Protein AF-A0A1F5SUU1-F1 (afdb_monomer_lite)

Organism: NCBI:txid1797991

InterPro domains:
  IPR000305 GIY-YIG endonuclease [PF01541] (6-46)
  IPR000305 GIY-YIG endonuclease [PS50164] (5-60)
  IPR035901 GIY-YIG endonuclease superfamily [G3DSA:3.40.1440.10] (2-58)
  IPR035901 GIY-YIG endonuclease superfamily [SSF82771] (6-46)

Foldseek 3Di:
DDDDQFKWWWWKAAPVRPDIDIDMDSDPVVVVVCLQVVVVVPDPSVVGPHIDIDTDRDDD

Structure (mmCIF, N/CA/C/O backbone):
data_AF-A0A1F5SUU1-F1
#
_entry.id   AF-A0A1F5SUU1-F1
#
loop_
_atom_site.group_PDB
_atom_site.id
_atom_site.type_symbol
_atom_site.label_atom_id
_atom_site.label_alt_id
_atom_site.label_comp_id
_atom_site.label_asym_id
_atom_site.label_entity_id
_atom_site.label_seq_id
_atom_site.pdbx_PDB_ins_code
_atom_site.Cartn_x
_atom_site.Cartn_y
_atom_site.Cartn_z
_atom_site.occupancy
_atom_site.B_iso_or_equiv
_atom_site.auth_seq_id
_atom_site.auth_comp_id
_atom_site.auth_asym_id
_atom_site.auth_atom_id
_atom_site.pdbx_PDB_model_num
ATOM 1 N N . MET A 1 1 ? -19.028 4.395 27.877 1.00 60.16 1 MET A N 1
ATOM 2 C CA . MET A 1 1 ? -18.536 5.312 26.826 1.00 60.16 1 MET A CA 1
ATOM 3 C C . MET A 1 1 ? -18.324 4.490 25.567 1.00 60.16 1 MET A C 1
ATOM 5 O O . MET A 1 1 ? -17.618 3.492 25.644 1.00 60.16 1 MET A O 1
ATOM 9 N N . VAL A 1 2 ? -18.988 4.830 24.461 1.00 67.25 2 VAL A N 1
ATOM 10 C CA . VAL A 1 2 ? -18.812 4.146 23.169 1.00 67.25 2 VAL A CA 1
ATOM 11 C C . VAL A 1 2 ? -17.752 4.923 22.397 1.00 67.25 2 VAL A C 1
ATOM 13 O O . VAL A 1 2 ? -17.912 6.121 22.190 1.00 67.25 2 VAL A O 1
ATOM 16 N N . TYR A 1 3 ? -16.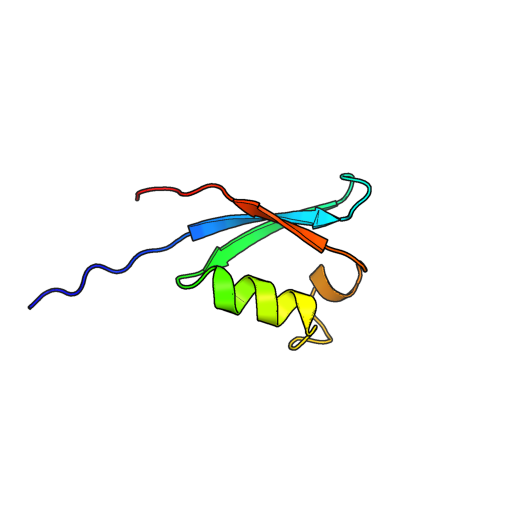648 4.272 22.037 1.00 77.50 3 TYR A N 1
ATOM 17 C CA . TYR A 1 3 ? -15.630 4.880 21.184 1.00 77.50 3 TYR A CA 1
ATOM 18 C C . TYR A 1 3 ? -16.051 4.703 19.727 1.00 77.50 3 TYR A C 1
ATOM 20 O O . TYR A 1 3 ? -16.193 3.568 19.266 1.00 77.50 3 TYR A O 1
ATOM 28 N N . GLU A 1 4 ? -16.242 5.808 19.009 1.00 73.50 4 GLU A N 1
ATOM 29 C CA . GLU A 1 4 ? -16.397 5.769 17.555 1.00 73.50 4 GLU A CA 1
ATOM 30 C C . GLU A 1 4 ? -15.120 5.216 16.915 1.00 73.50 4 GLU A C 1
ATOM 32 O O . GLU A 1 4 ? -14.002 5.613 17.259 1.00 73.50 4 GLU A O 1
ATOM 37 N N . LYS A 1 5 ? -15.284 4.263 15.993 1.00 78.62 5 LYS A N 1
ATOM 38 C CA . LYS A 1 5 ? -14.184 3.685 15.219 1.00 78.62 5 LYS A CA 1
ATOM 39 C C . LYS A 1 5 ? -14.298 4.164 13.783 1.00 78.62 5 LYS A C 1
ATOM 41 O O . LYS A 1 5 ? -15.272 3.853 13.110 1.00 78.62 5 LYS A O 1
ATOM 46 N N . TYR A 1 6 ? -13.275 4.869 13.320 1.00 82.50 6 TYR A N 1
ATOM 47 C CA . TYR A 1 6 ? -13.182 5.328 11.941 1.00 82.50 6 TYR A CA 1
ATOM 48 C C . TYR A 1 6 ? -12.415 4.315 11.095 1.00 82.50 6 TYR A C 1
ATOM 50 O O . TYR A 1 6 ? -11.360 3.818 11.502 1.00 82.50 6 TYR A O 1
ATOM 58 N N . TYR A 1 7 ? -12.939 4.034 9.906 1.00 87.75 7 TYR A N 1
ATOM 59 C CA . TYR A 1 7 ? -12.297 3.191 8.907 1.00 87.75 7 TYR A CA 1
ATOM 60 C C . TYR A 1 7 ? -12.234 3.930 7.572 1.00 87.75 7 TYR A C 1
ATOM 62 O O . TYR A 1 7 ? -13.112 4.714 7.226 1.00 87.75 7 TYR A O 1
ATOM 70 N N . TYR A 1 8 ? -11.177 3.665 6.817 1.00 86.69 8 TYR A N 1
ATOM 71 C CA . TYR A 1 8 ? -10.922 4.243 5.509 1.00 86.69 8 TYR A CA 1
ATOM 72 C C . TYR A 1 8 ? -10.856 3.124 4.486 1.00 86.69 8 TYR A C 1
ATOM 74 O O . TYR A 1 8 ? -10.023 2.226 4.624 1.00 86.69 8 TYR A O 1
ATOM 82 N N . ALA A 1 9 ? -11.679 3.210 3.446 1.00 89.56 9 ALA A N 1
ATOM 83 C CA . ALA A 1 9 ? -11.420 2.533 2.186 1.00 89.56 9 ALA A CA 1
ATOM 84 C C . ALA A 1 9 ? -10.414 3.362 1.367 1.00 89.56 9 ALA A C 1
ATOM 86 O O . ALA A 1 9 ? -10.407 4.591 1.406 1.00 89.56 9 ALA A O 1
ATOM 87 N N . TYR A 1 10 ? -9.506 2.720 0.644 1.00 88.88 10 TYR A N 1
ATOM 88 C CA . TYR A 1 10 ? -8.525 3.442 -0.166 1.00 88.88 10 TYR A CA 1
ATOM 89 C C . TYR A 1 10 ? -8.083 2.629 -1.377 1.00 88.88 10 TYR A C 1
ATOM 91 O O . TYR A 1 10 ? -8.221 1.404 -1.395 1.00 88.88 10 TYR A O 1
ATOM 99 N N . ILE A 1 11 ? -7.535 3.323 -2.378 1.00 90.56 11 ILE A N 1
ATOM 100 C CA . ILE A 1 11 ? -6.948 2.717 -3.572 1.00 90.56 11 ILE A CA 1
ATOM 101 C C . ILE A 1 11 ? -5.496 3.178 -3.705 1.00 90.56 11 ILE A C 1
ATOM 103 O O . ILE A 1 11 ? -5.228 4.358 -3.907 1.00 90.56 11 ILE A O 1
ATOM 107 N N . ASN A 1 12 ? -4.551 2.244 -3.661 1.00 89.19 12 ASN A N 1
ATOM 108 C CA . ASN A 1 12 ? -3.163 2.487 -4.042 1.00 89.19 12 ASN A CA 1
ATOM 109 C C . ASN A 1 12 ? -2.974 2.208 -5.524 1.00 89.19 12 ASN A C 1
ATOM 111 O O . ASN A 1 12 ? -3.522 1.249 -6.065 1.00 89.19 12 ASN A O 1
ATOM 115 N N . THR A 1 13 ? -2.158 3.021 -6.177 1.00 89.25 13 THR A N 1
ATOM 116 C CA . THR A 1 13 ? -1.812 2.842 -7.581 1.00 89.25 13 THR A CA 1
ATOM 117 C C . THR A 1 13 ? -0.337 3.113 -7.804 1.00 89.25 13 THR A C 1
ATOM 119 O O . THR A 1 13 ? 0.260 3.917 -7.097 1.00 89.25 13 THR A O 1
ATOM 122 N N . ASN A 1 14 ? 0.287 2.431 -8.756 1.00 87.19 14 ASN A N 1
ATOM 123 C CA . ASN A 1 14 ? 1.657 2.761 -9.136 1.00 87.19 14 ASN A CA 1
ATOM 124 C C . ASN A 1 14 ? 1.704 4.089 -9.915 1.00 87.19 14 ASN A C 1
ATOM 126 O O . ASN A 1 14 ? 0.688 4.585 -10.405 1.00 87.19 14 ASN A O 1
ATOM 130 N N . LYS A 1 15 ? 2.903 4.654 -10.067 1.00 84.69 15 LYS A N 1
ATOM 131 C CA . LYS A 1 15 ? 3.131 5.915 -10.795 1.00 84.69 15 LYS A CA 1
ATOM 132 C C . LYS A 1 15 ? 2.591 5.922 -12.230 1.00 84.69 15 LYS A C 1
ATOM 134 O O . LYS A 1 15 ? 2.160 6.960 -12.715 1.00 84.69 15 LYS A O 1
ATOM 139 N N . SER A 1 16 ? 2.586 4.769 -12.898 1.00 89.00 16 SER A N 1
ATOM 140 C CA . SER A 1 16 ? 2.037 4.611 -14.251 1.00 89.00 16 SER A CA 1
ATOM 141 C C . SER A 1 16 ? 0.511 4.471 -14.293 1.00 89.00 16 SER A C 1
ATOM 143 O O . SER A 1 16 ? -0.044 4.347 -15.379 1.00 89.00 16 SER A O 1
ATOM 145 N N . HIS A 1 17 ? -0.167 4.465 -13.141 1.00 88.25 17 HIS A N 1
ATOM 146 C CA . HIS A 1 17 ? -1.624 4.382 -13.012 1.00 88.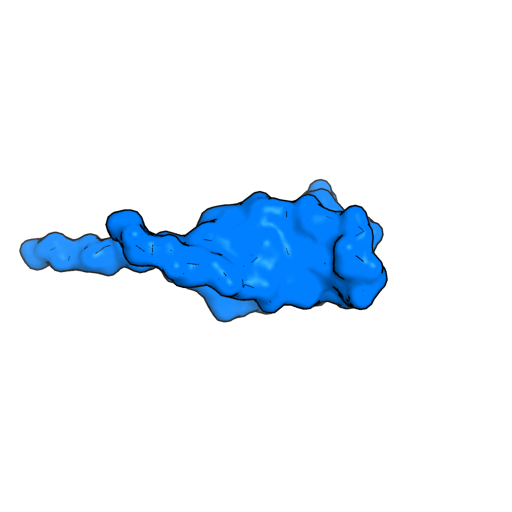25 17 HIS A CA 1
ATOM 147 C C . HIS A 1 17 ? -2.284 3.185 -13.715 1.00 88.25 17 HIS A C 1
ATOM 149 O O . HIS A 1 17 ? -3.449 3.255 -14.101 1.00 88.25 17 HIS A O 1
ATOM 155 N N . ASN A 1 18 ? -1.560 2.075 -13.875 1.00 90.31 18 ASN A N 1
ATOM 156 C CA . ASN A 1 18 ? -2.066 0.862 -14.529 1.00 90.31 18 ASN A CA 1
ATOM 157 C C . ASN A 1 18 ? -2.304 -0.301 -13.554 1.00 90.31 18 ASN A C 1
ATOM 159 O O . ASN A 1 18 ? -2.901 -1.304 -13.933 1.00 90.31 18 ASN A O 1
ATOM 163 N N . VAL A 1 19 ? -1.870 -0.168 -12.298 1.00 90.12 19 VAL A N 1
ATOM 164 C CA . VAL A 1 19 ? -2.125 -1.135 -11.226 1.00 90.12 19 VAL A CA 1
ATOM 165 C C . VAL A 1 19 ? -2.924 -0.452 -10.132 1.00 90.12 19 VAL A C 1
ATOM 167 O O . VAL A 1 19 ? -2.584 0.658 -9.723 1.00 90.12 19 VAL A O 1
ATOM 170 N N . PHE A 1 20 ? -3.956 -1.132 -9.640 1.00 89.38 20 PHE A N 1
ATOM 171 C CA . PHE A 1 20 ? -4.810 -0.657 -8.559 1.00 89.38 20 PHE A CA 1
ATOM 172 C C . PHE A 1 20 ? -4.888 -1.711 -7.458 1.00 89.38 20 PHE A C 1
ATOM 174 O O . PHE A 1 20 ? -5.090 -2.893 -7.725 1.00 89.38 20 PHE A O 1
ATOM 181 N N . TYR A 1 21 ? -4.734 -1.272 -6.216 1.00 89.19 21 TYR A N 1
ATOM 182 C CA . TYR A 1 21 ? -4.864 -2.087 -5.018 1.00 89.19 21 TYR A CA 1
ATOM 183 C C . TYR A 1 21 ? -5.867 -1.419 -4.084 1.00 89.19 21 TYR A C 1
ATOM 185 O O . TYR A 1 21 ? -5.618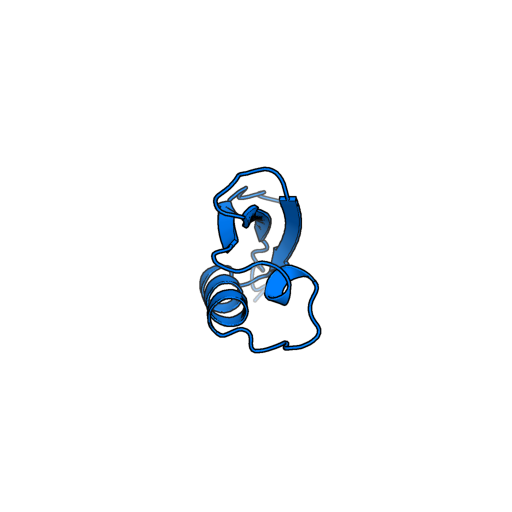 -0.307 -3.627 1.00 89.19 21 TYR A O 1
ATOM 193 N N . ALA A 1 22 ? -6.984 -2.079 -3.793 1.00 91.25 22 ALA A N 1
ATOM 194 C CA . ALA A 1 22 ? -7.964 -1.590 -2.831 1.00 91.25 22 ALA A CA 1
ATOM 195 C C . ALA A 1 22 ? -7.678 -2.156 -1.431 1.00 91.25 22 ALA A C 1
ATOM 197 O O . ALA A 1 22 ? -7.313 -3.324 -1.293 1.00 91.25 22 ALA A O 1
ATOM 198 N N . GLY A 1 23 ? -7.859 -1.345 -0.389 1.00 89.00 23 GLY A N 1
ATOM 199 C CA . GLY A 1 23 ? -7.667 -1.773 0.995 1.00 89.00 23 GLY A CA 1
ATOM 200 C C . GLY A 1 23 ? -8.535 -1.012 1.990 1.00 89.00 23 GLY A C 1
ATOM 201 O O . GLY A 1 23 ? -9.122 0.019 1.665 1.00 89.00 23 GLY A O 1
ATOM 202 N N . VAL A 1 24 ? -8.587 -1.535 3.217 1.00 91.50 24 VAL A N 1
ATOM 203 C CA . VAL A 1 24 ? -9.251 -0.902 4.362 1.00 91.50 24 VAL A CA 1
ATOM 204 C C . VAL A 1 24 ? -8.261 -0.762 5.521 1.00 91.50 24 VAL A C 1
ATOM 206 O O . VAL A 1 24 ? -7.399 -1.625 5.735 1.00 91.50 24 VAL A O 1
ATOM 209 N N . THR A 1 25 ? -8.337 0.347 6.252 1.00 90.75 25 THR A N 1
ATOM 210 C CA . THR A 1 25 ? -7.525 0.598 7.452 1.00 90.75 25 THR A CA 1
ATOM 211 C C . THR A 1 25 ? -8.250 1.527 8.418 1.00 90.75 25 THR A C 1
ATOM 213 O O . THR A 1 25 ? -9.035 2.364 7.994 1.00 90.75 25 THR A O 1
ATOM 216 N N . ASN A 1 26 ? -7.972 1.417 9.713 1.00 90.94 26 ASN A N 1
ATOM 217 C CA . ASN A 1 26 ? -8.390 2.403 10.715 1.00 90.94 26 ASN A CA 1
ATOM 218 C C . ASN A 1 26 ? -7.387 3.564 10.857 1.00 90.94 26 ASN A C 1
ATOM 220 O O . ASN A 1 26 ? -7.683 4.563 11.503 1.00 90.94 26 ASN A O 1
ATOM 224 N N . ASN A 1 27 ? -6.194 3.441 10.268 1.00 89.69 27 ASN A N 1
ATOM 225 C CA . ASN A 1 27 ? -5.176 4.486 10.258 1.00 89.69 27 ASN A CA 1
ATOM 226 C C . ASN A 1 27 ? -4.486 4.532 8.889 1.00 89.69 27 ASN A C 1
ATOM 228 O O . ASN A 1 27 ? -3.682 3.664 8.540 1.00 89.69 27 ASN A O 1
ATOM 232 N N . LEU A 1 28 ? -4.832 5.545 8.097 1.00 87.00 28 LEU A N 1
ATOM 233 C CA . LEU A 1 28 ? -4.318 5.707 6.740 1.00 87.00 28 LEU A CA 1
ATOM 234 C C . LEU A 1 28 ? -2.853 6.153 6.713 1.00 87.00 28 LEU A C 1
ATOM 236 O O . LEU A 1 28 ? -2.104 5.702 5.852 1.00 87.00 28 LEU A O 1
ATOM 240 N N . LEU A 1 29 ? -2.438 7.006 7.653 1.00 88.31 29 LEU A N 1
ATOM 241 C CA . LEU A 1 29 ? -1.071 7.529 7.710 1.00 88.31 29 LEU A CA 1
ATOM 242 C C . LEU A 1 29 ? -0.072 6.408 8.000 1.00 88.31 29 LEU A C 1
ATOM 244 O O . LEU A 1 29 ? 0.898 6.248 7.260 1.00 88.31 29 LEU A O 1
ATOM 248 N N . ASN A 1 30 ? -0.357 5.586 9.015 1.00 91.88 30 ASN A N 1
ATOM 249 C CA . ASN A 1 30 ? 0.470 4.425 9.339 1.00 91.88 30 ASN A CA 1
ATOM 250 C C . ASN A 1 30 ? 0.481 3.437 8.176 1.00 91.88 30 ASN A C 1
ATOM 252 O O . ASN A 1 30 ? 1.549 3.037 7.729 1.00 91.88 30 ASN A O 1
ATOM 256 N N . ARG A 1 31 ? -0.692 3.121 7.613 1.00 90.56 31 ARG A N 1
ATOM 257 C CA . ARG A 1 31 ? -0.788 2.197 6.479 1.00 90.56 31 ARG A CA 1
ATOM 258 C C . ARG A 1 31 ? 0.005 2.680 5.265 1.00 90.56 31 ARG A C 1
ATOM 260 O O . ARG A 1 31 ? 0.614 1.871 4.572 1.00 90.56 31 ARG A O 1
ATOM 267 N N . ASN A 1 32 ? 0.003 3.983 4.987 1.00 87.00 32 ASN A N 1
ATOM 268 C CA . ASN A 1 32 ? 0.797 4.547 3.902 1.00 87.00 32 ASN A CA 1
ATOM 269 C C . ASN A 1 32 ? 2.299 4.381 4.170 1.00 87.00 32 ASN A C 1
ATOM 271 O O . ASN A 1 32 ? 3.027 3.971 3.270 1.00 87.00 32 ASN A O 1
ATOM 275 N N . LYS A 1 33 ? 2.739 4.627 5.409 1.00 88.62 33 LYS A N 1
ATOM 276 C CA . LYS A 1 33 ? 4.128 4.422 5.825 1.00 88.62 33 LYS A CA 1
ATOM 277 C C . LYS A 1 33 ? 4.552 2.951 5.732 1.00 88.62 33 LYS A C 1
ATOM 279 O O . LYS A 1 33 ? 5.563 2.671 5.107 1.00 88.62 33 LYS A O 1
ATOM 284 N N . GLU A 1 34 ? 3.745 2.017 6.237 1.00 89.06 34 GLU A N 1
ATOM 285 C CA . GLU A 1 34 ? 3.998 0.564 6.161 1.00 89.06 34 GLU A CA 1
ATOM 286 C C . GLU A 1 34 ? 4.255 0.095 4.714 1.00 89.06 34 GLU A C 1
ATOM 288 O O . GLU A 1 34 ? 5.143 -0.722 4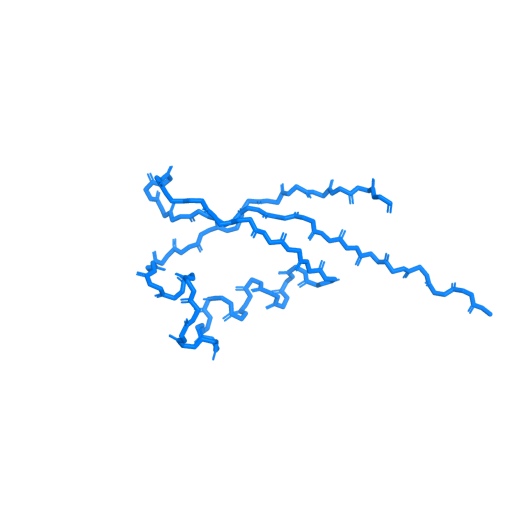.453 1.00 89.06 34 GLU A O 1
ATOM 293 N N . HIS A 1 35 ? 3.483 0.625 3.755 1.00 86.50 35 HIS A N 1
ATOM 294 C CA . HIS A 1 35 ? 3.652 0.328 2.327 1.00 86.50 35 HIS A CA 1
ATOM 295 C C . HIS A 1 35 ? 4.896 0.988 1.724 1.00 86.50 35 HIS A C 1
ATOM 297 O O . HIS A 1 35 ? 5.565 0.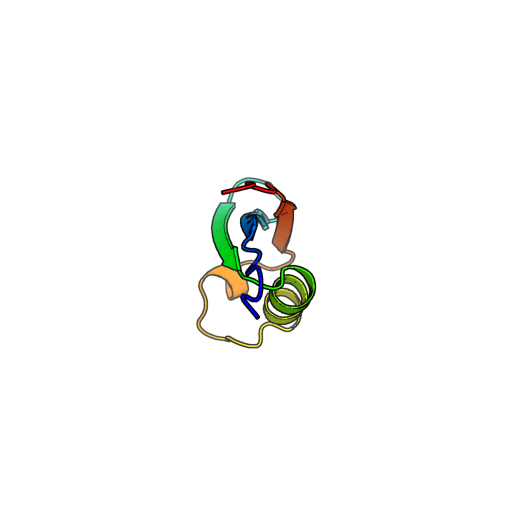360 0.903 1.00 86.50 35 HIS A O 1
ATOM 303 N N . GLN A 1 36 ? 5.215 2.224 2.120 1.00 82.94 36 GLN A N 1
ATOM 304 C CA . GLN A 1 36 ? 6.426 2.931 1.685 1.00 82.94 36 GLN A CA 1
ATOM 305 C C . GLN A 1 36 ? 7.699 2.247 2.200 1.00 82.94 36 GLN A C 1
ATOM 307 O O . GLN A 1 36 ? 8.631 2.025 1.427 1.00 82.94 36 GLN A O 1
ATOM 312 N N . ASP A 1 37 ? 7.689 1.836 3.467 1.00 89.31 37 ASP A N 1
ATOM 313 C CA . ASP A 1 37 ? 8.800 1.171 4.154 1.00 89.31 37 ASP A CA 1
ATOM 314 C C . ASP A 1 37 ? 8.881 -0.331 3.816 1.00 89.31 37 ASP A C 1
ATOM 316 O O . ASP A 1 37 ? 9.838 -1.015 4.186 1.00 89.31 37 ASP A O 1
ATOM 320 N N . LYS A 1 38 ? 7.901 -0.852 3.060 1.00 86.94 38 LYS A N 1
ATOM 321 C CA . LYS A 1 38 ? 7.817 -2.252 2.615 1.00 86.94 38 LYS A CA 1
ATOM 322 C C . LYS A 1 38 ? 7.885 -3.244 3.781 1.00 86.94 38 LYS A C 1
ATOM 324 O O . LYS A 1 38 ? 8.488 -4.315 3.656 1.00 86.94 38 LYS A O 1
ATOM 329 N N . GLU A 1 39 ? 7.246 -2.908 4.902 1.00 89.38 39 GLU A N 1
ATOM 330 C CA . GLU A 1 39 ? 7.312 -3.698 6.140 1.00 89.38 39 GLU A CA 1
ATOM 331 C C . GLU A 1 39 ? 6.859 -5.150 5.914 1.00 89.38 39 GLU A C 1
ATOM 333 O O . GLU A 1 39 ? 7.495 -6.100 6.374 1.00 89.38 39 GLU A O 1
ATOM 338 N N . SER A 1 40 ? 5.811 -5.341 5.106 1.00 86.88 40 SER A N 1
ATOM 339 C CA . SER A 1 40 ? 5.381 -6.661 4.646 1.00 86.88 40 SER A CA 1
ATOM 340 C C . SER A 1 40 ? 6.036 -7.020 3.312 1.00 86.88 40 SER A C 1
ATOM 342 O O . SER A 1 40 ? 5.451 -6.843 2.240 1.00 86.88 40 SER A O 1
ATOM 344 N N . ARG A 1 41 ? 7.260 -7.556 3.375 1.00 84.38 41 ARG A N 1
ATOM 345 C CA . ARG A 1 41 ? 8.094 -7.881 2.197 1.00 84.38 41 ARG A CA 1
ATOM 346 C C . ARG A 1 41 ? 7.443 -8.830 1.182 1.00 84.38 41 ARG A C 1
ATOM 348 O O . ARG A 1 41 ? 7.816 -8.811 0.016 1.00 84.38 41 ARG A O 1
ATOM 355 N N . ASN A 1 42 ? 6.459 -9.623 1.609 1.00 86.62 42 ASN A N 1
ATOM 356 C CA . ASN A 1 42 ? 5.733 -10.572 0.757 1.00 86.62 42 ASN A CA 1
ATOM 357 C C . ASN A 1 42 ? 4.363 -10.051 0.285 1.00 86.62 42 ASN A C 1
ATOM 359 O O . ASN A 1 42 ? 3.591 -10.798 -0.316 1.00 86.62 42 ASN A O 1
ATOM 363 N N . SER A 1 43 ? 4.032 -8.789 0.565 1.00 86.31 43 SER A N 1
ATOM 364 C CA . SER A 1 43 ? 2.756 -8.203 0.156 1.00 86.31 43 SER A CA 1
ATOM 365 C C . SER A 1 43 ? 2.705 -7.902 -1.345 1.00 86.31 43 SER A C 1
ATOM 367 O O . SER A 1 43 ? 3.719 -7.717 -2.021 1.00 86.31 43 SER A O 1
ATOM 369 N N . PHE A 1 44 ? 1.485 -7.838 -1.881 1.00 86.81 44 PHE A N 1
ATOM 370 C CA . PHE A 1 44 ? 1.240 -7.496 -3.283 1.00 86.81 44 PHE A CA 1
ATOM 371 C C . PHE A 1 44 ? 1.817 -6.124 -3.659 1.00 86.81 44 PHE A C 1
ATOM 373 O O . PHE A 1 44 ? 2.397 -5.973 -4.732 1.00 86.81 44 PHE A O 1
ATOM 380 N N . THR A 1 45 ? 1.688 -5.142 -2.768 1.00 83.19 45 THR A N 1
ATOM 381 C CA . THR A 1 45 ? 2.103 -3.753 -2.995 1.00 83.19 45 THR A CA 1
ATOM 382 C C . THR A 1 45 ? 3.621 -3.611 -3.114 1.00 83.19 45 THR A C 1
ATOM 384 O O . THR A 1 45 ? 4.084 -2.834 -3.942 1.00 83.19 45 THR A O 1
ATOM 387 N N . VAL A 1 46 ? 4.406 -4.428 -2.398 1.00 86.50 46 VAL A N 1
ATOM 388 C CA . VAL A 1 46 ? 5.884 -4.426 -2.460 1.00 86.50 46 VAL A CA 1
ATOM 389 C C . VAL A 1 46 ? 6.437 -4.768 -3.847 1.00 86.50 46 VAL A C 1
ATOM 391 O O . VAL A 1 46 ? 7.535 -4.322 -4.192 1.00 86.50 46 VAL A O 1
ATOM 394 N N . LYS A 1 47 ? 5.677 -5.508 -4.664 1.00 84.69 47 LYS A N 1
ATOM 395 C CA . LYS A 1 47 ? 6.058 -5.858 -6.044 1.00 84.69 47 LYS A CA 1
ATOM 396 C C . LYS A 1 47 ? 6.143 -4.641 -6.967 1.00 84.69 47 LYS A C 1
ATOM 398 O O . LYS A 1 47 ? 6.785 -4.717 -8.011 1.00 84.69 47 LYS A O 1
ATOM 403 N N . TYR A 1 48 ? 5.506 -3.533 -6.594 1.00 82.44 48 TYR A N 1
ATOM 404 C CA . TYR A 1 48 ? 5.462 -2.312 -7.384 1.00 82.44 48 TYR A CA 1
ATOM 405 C C . TYR A 1 48 ? 6.214 -1.205 -6.647 1.00 82.44 48 TYR A C 1
ATOM 407 O O . TYR A 1 48 ? 5.833 -0.782 -5.559 1.00 82.44 48 TYR A O 1
ATOM 415 N N . ASN A 1 49 ? 7.301 -0.723 -7.246 1.00 70.31 49 ASN A N 1
ATOM 416 C CA . ASN A 1 49 ? 7.992 0.456 -6.734 1.00 70.31 49 ASN A CA 1
ATOM 417 C C . ASN A 1 49 ? 7.112 1.707 -6.922 1.00 70.31 49 ASN A C 1
ATOM 419 O O . ASN A 1 49 ? 6.349 1.792 -7.884 1.00 70.31 49 ASN A O 1
ATOM 423 N N . GLU A 1 50 ? 7.242 2.678 -6.012 1.00 68.81 50 GLU A N 1
ATOM 424 C CA . GLU A 1 50 ? 6.593 3.998 -6.106 1.00 68.81 50 GLU A CA 1
ATOM 425 C C . GLU A 1 50 ? 5.047 3.950 -6.144 1.00 68.81 50 GLU A C 1
ATOM 427 O O . GLU A 1 50 ? 4.407 4.595 -6.979 1.00 68.81 50 GLU A O 1
ATOM 432 N N . MET A 1 51 ? 4.423 3.178 -5.244 1.00 74.69 51 MET A N 1
ATOM 433 C CA . MET A 1 51 ? 2.969 3.237 -5.051 1.00 74.69 51 MET A CA 1
ATOM 434 C C . MET A 1 51 ? 2.531 4.566 -4.414 1.00 74.69 51 MET A C 1
ATOM 436 O O . MET A 1 51 ? 3.106 5.027 -3.431 1.00 74.69 51 MET A O 1
ATOM 440 N N . VAL A 1 52 ? 1.466 5.146 -4.963 1.00 73.50 52 VAL A N 1
ATOM 441 C CA . VAL A 1 52 ? 0.790 6.363 -4.512 1.00 73.50 52 VAL A CA 1
ATOM 442 C C . VAL A 1 52 ? -0.611 6.002 -4.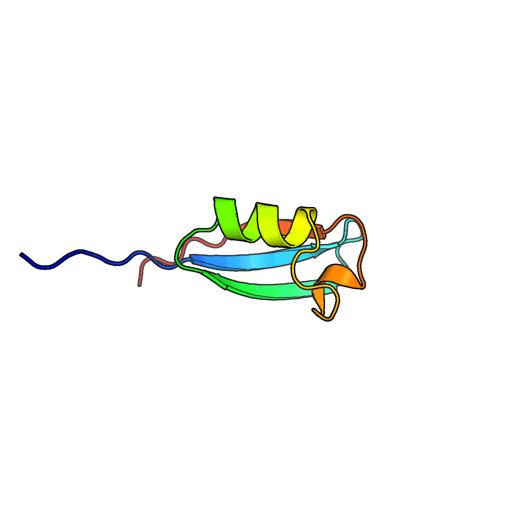027 1.00 73.50 52 VAL A C 1
ATOM 444 O O . VAL A 1 52 ? -1.389 5.366 -4.740 1.00 73.50 52 VAL A O 1
ATOM 447 N N . THR A 1 53 ? -0.950 6.436 -2.818 1.00 74.38 53 THR A N 1
ATOM 448 C CA . THR A 1 53 ? -2.273 6.239 -2.214 1.00 74.38 53 THR A CA 1
ATOM 449 C C . THR A 1 53 ? -3.246 7.319 -2.695 1.00 74.38 53 THR A C 1
ATOM 451 O O . THR A 1 53 ? -3.012 8.505 -2.469 1.00 74.38 53 THR A O 1
ATOM 454 N N . LYS A 1 54 ? -4.358 6.928 -3.330 1.00 68.69 54 LYS A N 1
ATOM 455 C CA . LYS A 1 54 ? -5.526 7.788 -3.585 1.00 68.69 54 LYS A CA 1
ATOM 456 C C . LYS A 1 54 ? -6.650 7.416 -2.612 1.00 68.69 54 LYS A C 1
ATOM 458 O O . LYS A 1 54 ? -7.070 6.263 -2.514 1.00 68.69 54 LYS A O 1
ATOM 463 N N . LEU A 1 55 ? -7.108 8.409 -1.856 1.00 67.25 55 LEU A N 1
ATOM 464 C CA . LEU A 1 55 ? -8.054 8.229 -0.758 1.00 67.25 55 LEU A CA 1
ATOM 465 C C . LEU A 1 55 ? -9.508 8.293 -1.233 1.00 67.25 55 LEU A C 1
ATOM 467 O O . LEU A 1 55 ? -9.884 9.221 -1.943 1.00 67.25 55 LEU A O 1
ATOM 471 N N . PHE A 1 56 ? -10.329 7.374 -0.723 1.00 63.28 56 PHE A N 1
ATOM 472 C CA . PHE A 1 56 ? -11.783 7.501 -0.701 1.00 63.28 56 PHE A CA 1
ATOM 473 C C . PHE A 1 56 ? -12.256 7.416 0.752 1.00 63.28 56 PHE A C 1
ATOM 475 O O . PHE A 1 56 ? -12.449 6.335 1.294 1.00 63.28 56 PHE A O 1
ATOM 482 N N . ARG A 1 57 ? -12.430 8.558 1.426 1.00 60.19 57 ARG A N 1
ATOM 483 C CA . ARG A 1 57 ? -13.060 8.554 2.753 1.00 60.19 57 ARG A CA 1
ATOM 484 C C . ARG A 1 57 ? -14.510 8.094 2.581 1.00 60.19 57 ARG A C 1
ATOM 486 O O . ARG A 1 57 ? -15.324 8.845 2.060 1.00 60.19 57 ARG A O 1
ATOM 493 N N . SER A 1 58 ? -14.813 6.872 3.003 1.00 52.28 58 SER A N 1
ATOM 494 C CA . SER A 1 58 ? -16.183 6.399 3.171 1.00 52.28 58 SER A CA 1
ATOM 495 C C . SER A 1 58 ? -16.589 6.645 4.618 1.00 52.28 58 SER A C 1
ATOM 497 O O . SER A 1 58 ? -16.010 6.049 5.524 1.00 52.28 58 SER A O 1
ATOM 499 N N . GLU A 1 59 ? -17.547 7.536 4.837 1.00 50.16 59 GLU A N 1
ATOM 500 C CA . GLU A 1 59 ? -18.297 7.560 6.090 1.00 50.16 59 GLU A CA 1
ATOM 501 C C . GLU A 1 59 ? -19.280 6.389 6.016 1.00 50.16 59 GLU A C 1
ATOM 503 O O . GLU A 1 59 ? -20.206 6.410 5.206 1.00 50.16 59 GLU A O 1
ATOM 508 N N . ILE A 1 60 ? -18.994 5.322 6.762 1.00 52.88 60 ILE A N 1
ATOM 509 C CA . ILE A 1 60 ? -19.937 4.232 7.027 1.00 52.88 60 ILE A CA 1
ATOM 510 C C . ILE A 1 60 ? -20.257 4.293 8.512 1.00 52.88 60 ILE A C 1
ATOM 512 O O . ILE A 1 60 ? -19.282 4.431 9.288 1.00 52.88 60 ILE A O 1
#

pLDDT: mean 81.91, std 10.82, range [50.16, 91.88]

Secondary structure (DSSP, 8-state):
-PPP---EEEEEEETTS--EEEEEES-HHHHHHHHHTT-STTSTGGGSSSEEEEEE----

Sequence (60 aa):
MVYEKYYYAYINTNKSHNVFYAGVTNNLLNRNKEHQDKESRNSFTVKYNEMVTKLFRSEI

Radius of gyration: 12.69 Å; chains: 1; bounding box: 29×19×41 Å